Protein AF-A0A0S8FY32-F1 (afdb_monomer_lite)

Sequence (166 aa):
MPDFRISARKGTPEGQPGPLSLVETLIHRADDIANRYKLVASNIPYRNLRERPLDEDVSSLSAHLAAATWKRIGDEVPSYAFAENVGRRYRDAGKPVGSLLLHWHVFRRAIHLVLADESIRTGVGDEDKLRQATLMNYTLDWATEASLVSYVIANPTDGQSPGSND

Foldseek 3Di:
DDDDDDDDDPDDDDDDDPQDALLRCLQVCQVQLVVQLVVLQVPDPDPDPLLAADDDSSSVVSNLLSVCLVCVVVVHHHDLVVLLVSLQVCLVVVRDLNSLVVSLVSSLVSSVVSVVVSCVVPVDDDVSSVVSNVSSVVSSVVSSVSSNCSNPPDDPPPPDDPDDDD

Radius of gyration: 18.95 Å; chains: 1; bounding box: 70×26×52 Å

Structure (mmCIF, N/CA/C/O backbone):
data_AF-A0A0S8FY32-F1
#
_entry.id   AF-A0A0S8FY32-F1
#
loop_
_atom_site.group_PDB
_atom_site.id
_atom_site.type_symbol
_atom_site.label_atom_id
_atom_site.label_alt_id
_atom_site.label_comp_id
_atom_site.label_asym_id
_atom_site.label_entity_id
_atom_site.label_seq_id
_atom_site.pdbx_PDB_ins_code
_atom_site.Cartn_x
_atom_site.Cartn_y
_atom_site.Cartn_z
_atom_site.occupancy
_atom_site.B_iso_or_equiv
_atom_site.auth_seq_id
_atom_site.auth_comp_id
_atom_site.auth_asym_id
_atom_site.auth_atom_id
_atom_site.pdbx_PDB_model_num
ATOM 1 N N . MET A 1 1 ? 8.629 -15.391 11.032 1.00 33.75 1 MET A N 1
ATOM 2 C CA . MET A 1 1 ? 7.403 -14.576 11.159 1.00 33.75 1 MET A CA 1
ATOM 3 C C . MET A 1 1 ? 7.552 -13.693 12.387 1.00 33.75 1 MET A C 1
ATOM 5 O O . MET A 1 1 ? 7.953 -14.238 13.409 1.00 33.75 1 MET A O 1
ATOM 9 N N . PRO A 1 2 ? 7.341 -12.370 12.302 1.00 32.91 2 PRO A N 1
ATOM 10 C CA . PRO A 1 2 ? 7.328 -11.512 13.485 1.00 32.91 2 PRO A CA 1
ATOM 11 C C . PRO A 1 2 ? 6.049 -11.747 14.304 1.00 32.91 2 PRO A C 1
ATOM 13 O O . PRO A 1 2 ? 4.962 -11.850 13.742 1.00 32.91 2 PRO A O 1
ATOM 16 N N . ASP A 1 3 ? 6.210 -11.859 15.621 1.00 31.45 3 ASP A N 1
ATOM 17 C CA . ASP A 1 3 ? 5.163 -12.199 16.588 1.00 31.45 3 ASP A CA 1
ATOM 18 C C . ASP A 1 3 ? 4.705 -10.908 17.292 1.00 31.45 3 ASP A C 1
ATOM 20 O O . ASP A 1 3 ? 5.424 -10.348 18.124 1.00 31.45 3 ASP A O 1
ATOM 24 N N . PHE A 1 4 ? 3.553 -10.362 16.894 1.00 40.91 4 PHE A N 1
ATOM 25 C CA . PHE A 1 4 ? 3.026 -9.105 17.433 1.00 40.91 4 PHE A CA 1
ATOM 26 C C . PHE A 1 4 ? 1.933 -9.395 18.466 1.00 40.91 4 PHE A C 1
ATOM 28 O O . PHE A 1 4 ? 0.792 -9.692 18.121 1.00 40.91 4 PHE A O 1
ATOM 35 N N . ARG A 1 5 ? 2.270 -9.280 19.756 1.00 35.19 5 ARG A N 1
ATOM 36 C CA . ARG A 1 5 ? 1.287 -9.310 20.848 1.00 35.19 5 ARG A CA 1
ATOM 37 C C . ARG A 1 5 ? 0.710 -7.911 21.056 1.00 35.19 5 ARG A C 1
ATOM 39 O O . ARG A 1 5 ? 1.344 -7.067 21.682 1.00 35.19 5 ARG A O 1
ATOM 46 N N . ILE A 1 6 ? -0.488 -7.673 20.528 1.00 41.00 6 ILE A N 1
ATOM 47 C CA . ILE A 1 6 ? -1.284 -6.480 20.840 1.00 41.00 6 ILE A CA 1
ATOM 48 C C . ILE A 1 6 ? -1.945 -6.710 22.203 1.00 41.00 6 ILE A C 1
ATOM 50 O O . ILE A 1 6 ? -2.721 -7.647 22.385 1.00 41.00 6 ILE A O 1
ATOM 54 N N . SER A 1 7 ? -1.603 -5.876 23.183 1.00 40.19 7 SER A N 1
ATOM 55 C CA . SER A 1 7 ? -2.203 -5.894 24.518 1.00 40.19 7 SER A CA 1
ATOM 56 C C . SER A 1 7 ? -3.679 -5.503 24.426 1.00 40.19 7 SER A C 1
ATOM 58 O O . SER A 1 7 ? -4.000 -4.356 24.118 1.00 40.19 7 SER A O 1
ATOM 60 N N . ALA A 1 8 ? -4.573 -6.456 24.696 1.00 39.91 8 ALA A N 1
ATOM 61 C CA . ALA A 1 8 ? -6.016 -6.250 24.689 1.00 39.91 8 ALA A CA 1
ATOM 62 C C . ALA A 1 8 ? -6.427 -5.090 25.615 1.00 39.91 8 ALA A C 1
ATOM 64 O O . ALA A 1 8 ? -6.069 -5.043 26.796 1.00 39.91 8 ALA A O 1
ATOM 65 N N . ARG A 1 9 ? -7.193 -4.146 25.060 1.00 40.12 9 ARG A N 1
ATOM 66 C CA . ARG A 1 9 ? -7.790 -3.020 25.782 1.00 40.12 9 ARG A CA 1
ATOM 67 C C . ARG A 1 9 ? -8.717 -3.540 26.887 1.00 40.12 9 ARG A C 1
ATOM 69 O O . ARG A 1 9 ? -9.524 -4.442 26.681 1.00 40.12 9 ARG A O 1
ATOM 76 N N . LYS A 1 10 ? -8.608 -2.933 28.068 1.00 41.59 10 LYS A N 1
ATOM 77 C CA . LYS A 1 10 ? -9.445 -3.193 29.243 1.00 41.59 10 LYS A CA 1
ATOM 78 C C . LYS A 1 10 ? -10.899 -2.780 28.950 1.00 41.59 10 LYS A C 1
ATOM 80 O O . LYS A 1 10 ? -11.157 -1.597 28.763 1.00 41.59 10 LYS A O 1
ATOM 85 N N . GLY A 1 11 ? -11.815 -3.752 28.968 1.00 42.72 11 GLY A N 1
ATOM 86 C CA . GLY A 1 11 ? -13.255 -3.577 29.197 1.00 42.72 11 GLY A CA 1
ATOM 87 C C . GLY A 1 11 ? -14.097 -3.074 28.020 1.00 42.72 11 GLY A C 1
ATOM 88 O O . GLY A 1 11 ? -14.323 -1.878 27.881 1.00 42.72 11 GLY A O 1
ATOM 89 N N . THR A 1 12 ? -14.672 -4.000 27.253 1.00 37.44 12 THR A N 1
ATOM 90 C CA . THR A 1 12 ? -15.946 -3.792 26.537 1.00 37.44 12 THR A CA 1
ATOM 91 C C . THR A 1 12 ? -16.939 -4.870 26.993 1.00 37.44 12 THR A C 1
ATOM 93 O O . THR A 1 12 ? -16.497 -5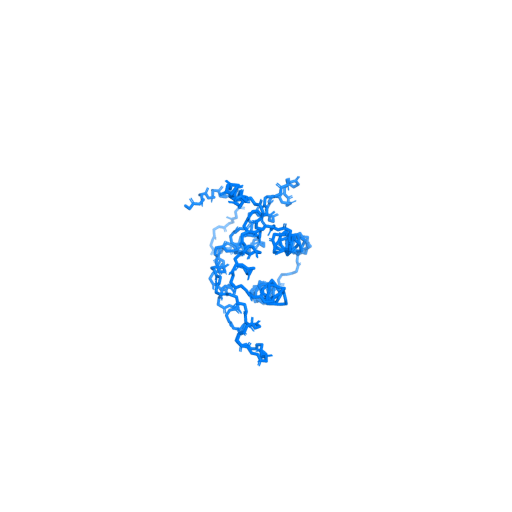.978 27.305 1.00 37.44 12 THR A O 1
ATOM 96 N N . PRO A 1 13 ? -18.247 -4.563 27.116 1.00 41.94 13 PRO A N 1
ATOM 97 C CA . PRO A 1 13 ? -19.242 -5.526 27.577 1.00 41.94 13 PRO A CA 1
ATOM 98 C C . PRO A 1 13 ? -19.379 -6.672 26.568 1.00 41.94 13 PRO A C 1
ATOM 100 O O . PRO A 1 13 ? -19.300 -6.458 25.359 1.00 41.94 13 PRO A O 1
ATOM 103 N N . GLU A 1 14 ? -19.560 -7.884 27.084 1.00 45.56 14 GLU A N 1
ATOM 104 C CA . GLU A 1 14 ? -19.616 -9.134 26.327 1.00 45.56 14 GLU A CA 1
ATOM 105 C C . GLU A 1 14 ? -20.641 -9.101 25.178 1.00 45.56 14 GLU A C 1
ATOM 107 O O . GLU A 1 14 ? -21.807 -8.765 25.376 1.00 45.56 14 GLU A O 1
ATOM 112 N N . GLY A 1 15 ? -20.212 -9.530 23.983 1.00 42.38 15 GLY A N 1
ATOM 113 C CA . GLY A 1 15 ? -21.116 -10.087 22.968 1.00 42.38 15 GLY A CA 1
ATOM 114 C C . GLY A 1 15 ? -21.058 -9.496 21.558 1.00 42.38 15 GLY A C 1
ATOM 115 O O . GLY A 1 15 ? -21.567 -10.130 20.637 1.00 42.38 15 GLY A O 1
ATOM 116 N N . GLN A 1 16 ? -20.418 -8.347 21.336 1.00 39.03 16 GLN A N 1
ATOM 117 C CA . GLN A 1 16 ? -20.156 -7.841 19.983 1.00 39.03 16 GLN A CA 1
ATOM 118 C C . GLN A 1 16 ? -18.682 -7.455 19.855 1.00 39.03 16 GLN A C 1
ATOM 120 O O . GLN A 1 16 ? -18.197 -6.703 20.704 1.00 39.03 16 GLN A O 1
ATOM 125 N N . PRO A 1 17 ? -17.944 -7.951 18.839 1.00 41.41 17 PRO A N 1
ATOM 126 C CA . PRO A 1 17 ? -16.617 -7.424 18.565 1.00 41.41 17 PRO A CA 1
ATOM 127 C C . PRO A 1 17 ? -16.776 -5.927 18.307 1.00 41.41 17 PRO A C 1
ATOM 129 O O . PRO A 1 17 ? -17.501 -5.520 17.397 1.00 41.41 17 PRO A O 1
ATOM 132 N N . GLY A 1 18 ? -16.164 -5.114 19.170 1.00 48.44 18 GLY A N 1
ATOM 133 C CA . GLY A 1 18 ? -16.161 -3.668 19.007 1.00 48.44 18 GLY A CA 1
ATOM 134 C C . GLY A 1 18 ? -15.593 -3.281 17.636 1.00 48.44 18 GLY A C 1
ATOM 135 O O . GLY A 1 18 ? -14.887 -4.080 17.013 1.00 48.44 18 GLY A O 1
ATOM 136 N N . PRO A 1 19 ? -15.899 -2.073 17.137 1.00 56.88 19 PRO A N 1
ATOM 137 C CA . PRO A 1 19 ? -15.330 -1.601 15.882 1.00 56.88 19 PRO A CA 1
ATOM 138 C C . PRO A 1 19 ? -13.799 -1.665 15.957 1.00 56.88 19 PRO A C 1
ATOM 140 O O . PRO A 1 19 ? -13.204 -1.136 16.897 1.00 56.88 19 PRO A O 1
ATOM 143 N N . LEU A 1 20 ? -13.182 -2.327 14.976 1.00 61.09 20 LEU A N 1
ATOM 144 C CA . LEU A 1 20 ? -11.729 -2.410 14.875 1.00 61.09 20 LEU A CA 1
ATOM 145 C C . LEU A 1 20 ? -11.164 -1.007 14.612 1.00 61.09 20 LEU A C 1
ATOM 147 O O . LEU A 1 20 ? -11.715 -0.223 13.833 1.00 61.09 20 LEU A O 1
ATOM 151 N N . SER A 1 21 ? -10.058 -0.674 15.269 1.00 78.38 21 SER A N 1
ATOM 152 C CA . SER A 1 21 ? -9.226 0.463 14.875 1.00 78.38 21 SER A CA 1
ATOM 153 C C . SER A 1 21 ? -8.662 0.238 13.471 1.00 78.38 21 SER A C 1
ATOM 155 O O . SER A 1 21 ? -8.586 -0.888 12.982 1.00 78.38 21 SER A O 1
ATOM 157 N N . LEU A 1 22 ? -8.204 1.299 12.807 1.00 82.31 22 LEU A N 1
ATOM 158 C CA . LEU A 1 22 ? -7.673 1.179 11.450 1.00 82.31 22 LEU A CA 1
ATOM 159 C C . LEU A 1 22 ? -6.468 0.225 11.388 1.00 82.31 22 LEU A C 1
ATOM 161 O O . LEU A 1 22 ? -6.335 -0.543 10.437 1.00 82.31 22 LEU A O 1
ATOM 165 N N . VAL A 1 23 ? -5.610 0.246 12.412 1.00 86.12 23 VAL A N 1
ATOM 166 C CA . VAL A 1 23 ? -4.461 -0.667 12.535 1.00 86.12 23 VAL A CA 1
ATOM 167 C C . VAL A 1 23 ? -4.930 -2.117 12.670 1.00 86.12 23 VAL A C 1
ATOM 169 O O . VAL A 1 23 ? -4.405 -2.997 11.993 1.00 86.12 23 VAL A O 1
ATOM 172 N N . GLU A 1 24 ? -5.946 -2.366 13.495 1.00 85.19 24 GLU A N 1
ATOM 173 C CA . GLU A 1 24 ? -6.541 -3.695 13.650 1.00 85.19 24 GLU A CA 1
ATOM 174 C C . GLU A 1 24 ? -7.214 -4.165 12.355 1.00 85.19 24 GLU A C 1
ATOM 176 O O . GLU A 1 24 ? -7.062 -5.326 11.983 1.00 85.19 24 GLU A O 1
ATOM 181 N N . THR A 1 25 ? -7.881 -3.278 11.610 1.00 85.94 25 THR A N 1
ATOM 182 C CA . THR A 1 25 ? -8.460 -3.610 10.301 1.00 85.94 25 THR A CA 1
ATOM 183 C C . THR A 1 25 ? -7.383 -4.006 9.291 1.00 85.94 25 THR A C 1
ATOM 185 O O . THR A 1 25 ? -7.565 -4.988 8.571 1.00 85.94 25 THR A O 1
ATOM 188 N N . LEU A 1 26 ? -6.234 -3.319 9.257 1.00 87.88 26 LEU A N 1
ATOM 189 C CA . LEU A 1 26 ? -5.115 -3.696 8.382 1.00 87.88 26 LEU A CA 1
ATOM 190 C C . LEU A 1 26 ? -4.572 -5.105 8.683 1.00 87.88 26 LEU A C 1
ATOM 192 O O . LEU A 1 26 ? -4.101 -5.775 7.768 1.00 87.88 26 LEU A O 1
ATOM 196 N N . ILE A 1 27 ? -4.656 -5.562 9.935 1.00 90.12 27 ILE A N 1
ATOM 197 C CA . ILE A 1 27 ? -4.179 -6.887 10.357 1.00 90.12 27 ILE A CA 1
ATOM 198 C C . ILE A 1 27 ? -5.264 -7.947 10.141 1.00 90.12 27 ILE A C 1
ATOM 200 O O . ILE A 1 27 ? -5.044 -8.938 9.451 1.00 90.12 27 ILE A O 1
ATOM 204 N N . HIS A 1 28 ? -6.453 -7.745 10.709 1.00 89.31 28 HIS A N 1
ATOM 205 C CA . HIS A 1 28 ? -7.516 -8.752 10.727 1.00 89.31 28 HIS A CA 1
ATOM 206 C C . HIS A 1 28 ? -8.249 -8.895 9.395 1.00 89.31 28 HIS A C 1
ATOM 208 O O . HIS A 1 28 ? -8.847 -9.937 9.142 1.00 89.31 28 HIS A O 1
ATOM 214 N N . ARG A 1 29 ? -8.204 -7.872 8.534 1.00 90.44 29 ARG A N 1
ATOM 215 C CA . ARG A 1 29 ? -8.795 -7.906 7.188 1.00 90.44 29 ARG A CA 1
ATOM 216 C C . ARG A 1 29 ? -7.738 -7.894 6.084 1.00 90.44 29 ARG A C 1
ATOM 218 O O . ARG A 1 29 ? -8.041 -7.515 4.955 1.00 90.44 29 ARG A O 1
ATOM 225 N N . ALA A 1 30 ? -6.514 -8.327 6.385 1.00 92.44 30 ALA A N 1
ATOM 226 C CA . ALA A 1 30 ? -5.418 -8.398 5.420 1.00 92.44 30 ALA A CA 1
ATOM 227 C C . ALA A 1 30 ? -5.798 -9.196 4.154 1.00 92.44 30 ALA A C 1
ATOM 229 O O . ALA A 1 30 ? -5.560 -8.731 3.040 1.00 92.44 30 ALA A O 1
ATOM 230 N N . ASP A 1 31 ? -6.496 -10.324 4.309 1.00 93.69 31 ASP A N 1
ATOM 231 C CA . ASP A 1 31 ? -6.939 -11.144 3.174 1.00 93.69 31 ASP A CA 1
ATOM 232 C C . ASP A 1 31 ? -8.034 -10.468 2.341 1.00 93.69 31 ASP A C 1
ATOM 234 O O . ASP A 1 31 ? -8.026 -10.543 1.109 1.00 93.69 31 ASP A O 1
ATOM 238 N N . ASP A 1 32 ? -8.946 -9.734 2.982 1.00 93.69 32 ASP A N 1
ATOM 239 C CA . ASP A 1 32 ? -9.930 -8.922 2.265 1.00 93.69 32 ASP A CA 1
ATOM 240 C C . ASP A 1 32 ? -9.236 -7.814 1.468 1.00 93.69 32 ASP A C 1
ATOM 242 O O . ASP A 1 32 ? -9.595 -7.568 0.315 1.00 93.69 32 ASP A O 1
ATOM 246 N N . ILE A 1 33 ? -8.212 -7.174 2.043 1.00 95.00 33 ILE A N 1
ATOM 247 C CA . ILE A 1 33 ? -7.396 -6.168 1.353 1.00 95.00 33 ILE A CA 1
ATOM 248 C C . ILE A 1 33 ? -6.674 -6.806 0.162 1.00 95.00 33 ILE A C 1
ATOM 250 O O . ILE A 1 33 ? -6.714 -6.247 -0.934 1.00 95.00 33 ILE A O 1
ATOM 254 N N . ALA A 1 34 ? -6.082 -7.991 0.322 1.00 94.81 34 ALA A N 1
ATOM 255 C CA . ALA A 1 34 ? -5.435 -8.717 -0.768 1.00 94.81 34 ALA A CA 1
ATOM 256 C C . ALA A 1 34 ? -6.419 -9.071 -1.898 1.00 94.81 34 ALA A C 1
ATOM 258 O O . ALA A 1 34 ? -6.111 -8.905 -3.082 1.00 94.81 34 ALA A O 1
ATOM 259 N N . ASN A 1 35 ? -7.638 -9.486 -1.554 1.00 94.75 35 ASN A N 1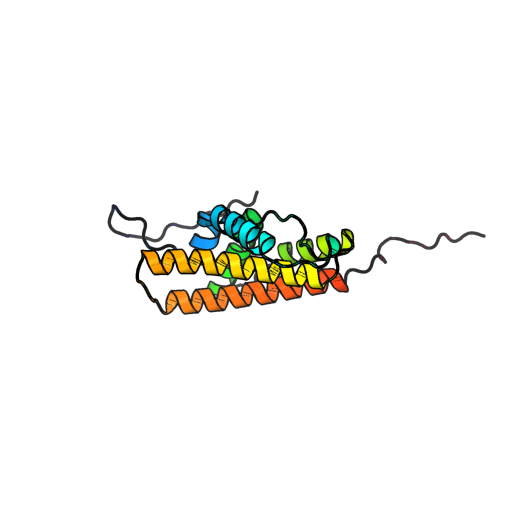
ATOM 260 C CA . ASN A 1 35 ? -8.693 -9.758 -2.528 1.00 94.75 35 ASN A CA 1
ATOM 261 C C . ASN A 1 35 ? -9.151 -8.482 -3.250 1.00 94.75 35 ASN A C 1
ATOM 263 O O . ASN A 1 35 ? -9.288 -8.475 -4.478 1.00 94.75 35 ASN A O 1
ATOM 267 N N . ARG A 1 36 ? -9.327 -7.369 -2.523 1.00 94.81 36 ARG A N 1
ATOM 268 C CA . ARG A 1 36 ? -9.641 -6.062 -3.124 1.00 94.81 36 ARG A CA 1
ATOM 269 C C . ARG A 1 36 ? -8.504 -5.553 -4.002 1.00 94.81 36 ARG A C 1
ATOM 271 O O . ARG A 1 36 ? -8.785 -5.004 -5.062 1.00 94.81 36 ARG A O 1
ATOM 278 N N . TYR A 1 37 ? -7.249 -5.776 -3.623 1.00 95.69 37 TYR A N 1
ATOM 279 C CA . TYR A 1 37 ? -6.087 -5.435 -4.440 1.00 95.69 37 TYR A CA 1
ATOM 280 C C . TYR A 1 37 ? -6.139 -6.156 -5.785 1.00 95.69 37 TYR A C 1
ATOM 282 O O . TYR A 1 37 ? -6.054 -5.502 -6.821 1.00 95.69 37 TYR A O 1
ATOM 290 N N . LYS A 1 38 ? -6.362 -7.478 -5.785 1.00 93.44 38 LYS A N 1
ATOM 291 C CA . LYS A 1 38 ? -6.484 -8.274 -7.019 1.00 93.44 38 LYS A CA 1
ATOM 292 C C . LYS A 1 38 ? -7.611 -7.760 -7.915 1.00 93.44 38 LYS A C 1
ATOM 294 O O . LYS A 1 38 ? -7.400 -7.591 -9.112 1.00 93.44 38 LYS A O 1
ATOM 299 N N . LEU A 1 39 ? -8.770 -7.450 -7.330 1.00 92.25 39 LEU A N 1
ATOM 300 C CA . LEU A 1 39 ? -9.917 -6.898 -8.055 1.00 92.25 39 LEU A CA 1
ATOM 301 C C . LEU A 1 39 ? -9.626 -5.513 -8.655 1.00 92.25 39 LEU A C 1
ATOM 303 O O . LEU A 1 39 ? -10.013 -5.223 -9.784 1.00 92.25 39 LEU A O 1
ATOM 307 N N . VAL A 1 40 ? -8.970 -4.625 -7.906 1.00 91.56 40 VAL A N 1
ATOM 308 C CA . VAL A 1 40 ? -8.608 -3.295 -8.415 1.00 91.56 40 VAL A CA 1
ATOM 309 C C . VAL A 1 40 ? -7.560 -3.427 -9.519 1.00 91.56 40 VAL A C 1
ATOM 311 O O . VAL A 1 40 ? -7.714 -2.802 -10.565 1.00 91.56 40 VAL A O 1
ATOM 314 N N . ALA A 1 41 ? -6.540 -4.265 -9.318 1.00 90.56 41 ALA A N 1
ATOM 315 C CA . ALA A 1 41 ? -5.502 -4.531 -10.307 1.00 90.56 41 ALA A CA 1
ATOM 316 C C . ALA A 1 41 ? -6.084 -5.092 -11.613 1.00 90.56 41 ALA A C 1
ATOM 318 O O . ALA A 1 41 ? -5.734 -4.619 -12.690 1.00 90.56 41 ALA A O 1
ATOM 319 N N . SER A 1 42 ? -7.027 -6.040 -11.544 1.00 88.44 42 SER A N 1
ATOM 320 C CA . SER A 1 42 ? -7.632 -6.645 -12.740 1.00 88.44 42 SER A CA 1
ATOM 321 C C . SER A 1 42 ? -8.465 -5.671 -13.576 1.00 88.44 42 SER A C 1
ATOM 323 O O . SER A 1 42 ? -8.680 -5.921 -14.758 1.00 88.44 42 SER A O 1
ATOM 325 N N . ASN A 1 43 ? -8.925 -4.569 -12.980 1.00 85.88 43 ASN A N 1
ATOM 326 C CA . ASN A 1 43 ? -9.752 -3.562 -13.645 1.00 85.88 43 ASN A CA 1
ATOM 327 C C . ASN A 1 43 ? -8.943 -2.411 -14.263 1.00 85.88 43 ASN A C 1
ATOM 329 O O . ASN A 1 43 ? -9.529 -1.497 -14.844 1.00 85.88 43 ASN A O 1
ATOM 333 N N . ILE A 1 44 ? -7.612 -2.417 -14.140 1.00 85.81 44 ILE A N 1
ATOM 334 C CA . ILE A 1 44 ? -6.774 -1.379 -14.742 1.00 85.81 44 ILE A CA 1
ATOM 335 C C . ILE A 1 44 ? -6.529 -1.704 -16.223 1.00 85.81 44 ILE A C 1
ATOM 337 O O . ILE A 1 44 ? -6.062 -2.801 -16.543 1.00 85.81 44 ILE A O 1
ATOM 341 N N . PRO A 1 45 ? -6.782 -0.755 -17.145 1.00 82.50 45 PRO A N 1
ATOM 342 C CA . PRO A 1 45 ? -6.473 -0.937 -18.555 1.00 82.50 45 PRO A CA 1
ATOM 343 C C . PRO A 1 45 ? -4.962 -0.798 -18.787 1.00 82.50 45 PRO A C 1
ATOM 345 O O . PRO A 1 45 ? -4.450 0.287 -19.061 1.00 82.50 45 PRO A O 1
ATOM 348 N N . TYR A 1 46 ? -4.234 -1.906 -18.663 1.00 77.12 46 TYR A N 1
ATOM 349 C CA . TYR A 1 46 ? -2.811 -1.968 -19.000 1.00 77.12 46 TYR A CA 1
ATOM 350 C C . TYR A 1 46 ? -2.612 -1.928 -20.517 1.00 77.12 46 TYR A C 1
ATOM 352 O O . TYR A 1 46 ? -3.274 -2.667 -21.246 1.00 77.12 46 TYR A O 1
ATOM 360 N N . ARG A 1 47 ? -1.650 -1.138 -21.001 1.00 72.38 47 ARG A N 1
ATOM 361 C CA . ARG A 1 47 ? -1.253 -1.154 -22.416 1.00 72.38 47 ARG A CA 1
ATOM 362 C C . ARG A 1 47 ? -0.362 -2.358 -22.730 1.00 72.38 47 ARG A C 1
ATOM 364 O O . ARG A 1 47 ? -0.379 -2.839 -23.858 1.00 72.38 47 ARG A O 1
ATOM 371 N N . ASN A 1 48 ? 0.405 -2.866 -21.756 1.00 79.94 48 ASN A N 1
ATOM 372 C CA . ASN A 1 48 ? 1.215 -4.090 -21.883 1.00 79.94 48 ASN A CA 1
ATOM 373 C C . ASN A 1 48 ? 1.500 -4.784 -20.526 1.00 79.94 48 ASN A C 1
ATOM 375 O O . ASN A 1 48 ? 1.249 -4.236 -19.456 1.00 79.94 48 ASN A O 1
ATOM 379 N N . LEU A 1 49 ? 2.062 -6.003 -20.558 1.00 74.88 49 LEU A N 1
ATOM 380 C CA . LEU A 1 49 ? 2.359 -6.807 -19.354 1.00 74.88 49 LEU A CA 1
ATOM 381 C C . LEU A 1 49 ? 3.451 -6.216 -18.445 1.00 74.88 49 LEU A C 1
ATOM 383 O O . LEU A 1 49 ? 3.495 -6.531 -17.253 1.00 74.88 49 LEU A O 1
ATOM 387 N N . ARG A 1 50 ? 4.348 -5.374 -18.973 1.00 78.44 50 ARG A N 1
ATOM 388 C CA . ARG A 1 50 ? 5.405 -4.745 -18.163 1.00 78.44 50 ARG A CA 1
ATOM 389 C C . ARG A 1 50 ? 4.833 -3.681 -17.229 1.00 78.44 50 ARG A C 1
ATOM 391 O O . ARG A 1 50 ? 5.366 -3.495 -16.144 1.00 78.44 50 ARG A O 1
ATOM 398 N N . GLU A 1 51 ? 3.720 -3.059 -17.605 1.00 79.06 51 GLU A N 1
ATOM 399 C CA . GLU A 1 51 ? 3.004 -2.071 -16.788 1.00 79.06 51 GLU A CA 1
ATOM 400 C C . GLU A 1 51 ? 2.235 -2.692 -15.616 1.00 79.06 51 GLU A C 1
ATOM 402 O O . GLU A 1 51 ? 1.869 -1.982 -14.681 1.00 79.06 51 GLU A O 1
ATOM 407 N N . ARG A 1 52 ? 2.009 -4.013 -15.632 1.00 84.00 52 ARG A N 1
ATOM 408 C CA . ARG A 1 52 ? 1.391 -4.704 -14.499 1.00 84.00 52 ARG A CA 1
ATOM 409 C C . ARG A 1 52 ? 2.329 -4.690 -13.288 1.00 84.00 52 ARG A C 1
ATOM 411 O O . ARG A 1 52 ? 3.521 -4.990 -13.478 1.00 84.00 52 ARG A O 1
ATOM 418 N N . PRO A 1 53 ? 1.806 -4.404 -12.079 1.00 85.81 53 PRO A N 1
ATOM 419 C CA . PRO A 1 53 ? 2.506 -4.644 -10.822 1.00 85.81 53 PRO A CA 1
ATOM 420 C C . PRO A 1 53 ? 3.084 -6.061 -10.747 1.00 85.81 53 PRO A C 1
ATOM 422 O O . PRO A 1 53 ? 2.592 -6.975 -11.414 1.00 85.81 53 PRO A O 1
ATOM 425 N N . LEU A 1 54 ? 4.136 -6.242 -9.952 1.00 89.12 54 LEU A N 1
ATOM 426 C CA . LEU A 1 54 ? 4.574 -7.574 -9.543 1.00 89.12 54 LEU A CA 1
ATOM 427 C C . LEU A 1 54 ? 3.535 -8.217 -8.625 1.00 89.12 54 LEU A C 1
ATOM 429 O O . LEU A 1 54 ? 2.773 -7.525 -7.943 1.00 89.12 54 LEU A O 1
ATOM 433 N N . ASP A 1 55 ? 3.551 -9.547 -8.597 1.00 86.88 55 ASP A N 1
ATOM 434 C CA . ASP A 1 55 ? 2.838 -10.292 -7.572 1.00 86.88 55 ASP A CA 1
ATOM 435 C C . ASP A 1 55 ? 3.492 -10.011 -6.216 1.00 86.88 55 ASP A C 1
ATOM 437 O O . ASP A 1 55 ? 4.696 -10.202 -6.008 1.00 86.88 55 ASP A O 1
ATOM 441 N N . GLU A 1 56 ? 2.677 -9.511 -5.297 1.00 88.88 56 GLU A N 1
ATOM 442 C CA . GLU A 1 56 ? 3.071 -9.141 -3.946 1.00 88.88 56 GLU A CA 1
ATOM 443 C C . GLU A 1 56 ? 2.196 -9.888 -2.945 1.00 88.88 56 GLU A C 1
ATOM 445 O O . GLU A 1 56 ? 0.998 -10.088 -3.172 1.00 88.88 56 GLU A O 1
ATOM 450 N N . ASP A 1 57 ? 2.791 -10.282 -1.821 1.00 92.44 57 ASP A N 1
ATOM 451 C CA . ASP A 1 57 ? 2.032 -10.770 -0.673 1.00 92.44 57 ASP A CA 1
ATOM 452 C C . ASP A 1 57 ? 1.394 -9.568 0.029 1.00 92.44 57 ASP A C 1
ATOM 454 O O . ASP A 1 57 ? 1.945 -8.974 0.958 1.00 92.44 57 ASP A O 1
ATOM 458 N N . VAL A 1 58 ? 0.235 -9.166 -0.492 1.00 94.38 58 VAL A N 1
ATOM 459 C CA . VAL A 1 58 ? -0.503 -7.993 -0.017 1.00 94.38 58 VAL A CA 1
ATOM 460 C C . VAL A 1 58 ? -0.957 -8.170 1.432 1.00 94.38 58 VAL A C 1
ATOM 462 O O . VAL A 1 58 ? -0.965 -7.188 2.169 1.00 94.38 58 VAL A O 1
ATOM 465 N N . SER A 1 59 ? -1.274 -9.393 1.869 1.00 92.81 59 SER A N 1
ATOM 466 C CA . SER A 1 59 ? -1.658 -9.648 3.261 1.00 92.81 59 SER A CA 1
ATOM 467 C C . SER A 1 59 ? -0.486 -9.357 4.207 1.00 92.81 59 SER A C 1
ATOM 469 O O . SER A 1 59 ? -0.638 -8.635 5.195 1.00 92.81 59 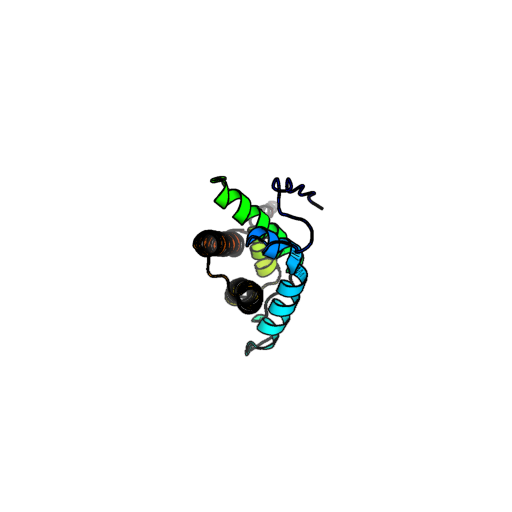SER A O 1
ATOM 471 N N . SER A 1 60 ? 0.716 -9.835 3.866 1.00 93.81 60 SER A N 1
ATOM 472 C CA . SER A 1 60 ? 1.944 -9.513 4.606 1.00 93.81 60 SER A CA 1
ATOM 473 C C . SER A 1 60 ? 2.281 -8.016 4.552 1.00 93.81 60 SER A C 1
ATOM 475 O O . SER A 1 60 ? 2.618 -7.403 5.571 1.00 93.81 60 SER A O 1
ATOM 477 N N . LEU A 1 61 ? 2.120 -7.384 3.385 1.00 95.06 61 LEU A N 1
ATOM 478 C CA . LEU A 1 61 ? 2.338 -5.947 3.211 1.00 95.06 61 LEU A CA 1
ATOM 479 C C . LEU A 1 61 ? 1.401 -5.108 4.095 1.00 95.06 61 LEU A C 1
ATOM 481 O O . LEU A 1 61 ? 1.842 -4.129 4.699 1.00 95.06 61 LEU A O 1
ATOM 485 N N . SER A 1 62 ? 0.136 -5.512 4.226 1.00 94.69 62 SER A N 1
ATOM 486 C CA . SER A 1 62 ? -0.831 -4.891 5.136 1.00 94.69 62 SER A CA 1
ATOM 487 C C . SER A 1 62 ? -0.395 -4.966 6.595 1.00 94.69 62 SER A C 1
ATOM 489 O O . SER A 1 62 ? -0.493 -3.962 7.299 1.00 94.69 62 SER A O 1
ATOM 491 N N . ALA A 1 63 ? 0.157 -6.096 7.043 1.00 92.94 63 ALA A N 1
ATOM 492 C CA . ALA A 1 63 ? 0.675 -6.227 8.405 1.00 92.94 63 ALA A CA 1
ATOM 493 C C . ALA A 1 63 ? 1.889 -5.313 8.659 1.00 92.94 63 ALA A C 1
ATOM 495 O O . ALA A 1 63 ? 1.972 -4.655 9.699 1.00 92.94 63 ALA A O 1
ATOM 496 N N . HIS A 1 64 ? 2.812 -5.212 7.696 1.00 95.12 64 HIS A N 1
ATOM 497 C CA . HIS A 1 64 ? 3.941 -4.283 7.787 1.00 95.12 64 HIS A CA 1
ATOM 498 C C . HIS A 1 64 ? 3.491 -2.820 7.835 1.00 95.12 64 HIS A C 1
ATOM 500 O O . HIS A 1 64 ? 4.001 -2.044 8.649 1.00 95.12 64 HIS A O 1
ATOM 506 N N . LEU A 1 65 ? 2.505 -2.456 7.010 1.00 94.81 65 LEU A N 1
ATOM 507 C CA . LEU A 1 65 ? 1.917 -1.123 7.026 1.00 94.81 65 LEU A CA 1
ATOM 508 C C . LEU A 1 65 ? 1.249 -0.831 8.375 1.00 94.81 65 LEU A C 1
ATOM 510 O O . LEU A 1 65 ? 1.491 0.226 8.949 1.00 94.81 65 LEU A O 1
ATOM 514 N N . ALA A 1 66 ? 0.483 -1.784 8.915 1.00 92.62 66 ALA A N 1
ATOM 515 C CA . ALA A 1 66 ? -0.167 -1.659 10.217 1.00 92.62 66 ALA A CA 1
ATOM 516 C C . ALA A 1 66 ? 0.845 -1.378 11.333 1.00 92.62 66 ALA A C 1
ATOM 518 O O . ALA A 1 66 ? 0.659 -0.446 12.113 1.00 92.62 66 ALA A O 1
ATOM 519 N N . ALA A 1 67 ? 1.951 -2.126 11.370 1.00 91.25 67 ALA A N 1
ATOM 520 C CA . ALA A 1 67 ? 3.013 -1.924 12.352 1.00 91.25 67 ALA A CA 1
ATOM 521 C C . ALA A 1 67 ? 3.672 -0.539 12.222 1.00 91.25 67 ALA A C 1
ATOM 523 O O . ALA A 1 67 ? 3.943 0.123 13.226 1.00 91.25 67 ALA A O 1
ATOM 524 N N . ALA A 1 68 ? 3.908 -0.071 10.993 1.00 93.06 68 ALA A N 1
ATOM 525 C CA . ALA A 1 68 ? 4.480 1.250 10.750 1.00 93.06 68 ALA A CA 1
ATOM 526 C C . ALA A 1 68 ? 3.512 2.389 11.128 1.00 93.06 68 ALA A C 1
ATOM 528 O O . ALA A 1 68 ? 3.931 3.394 11.705 1.00 93.06 68 ALA A O 1
ATOM 529 N N . THR A 1 69 ? 2.218 2.230 10.844 1.00 91.00 69 THR A N 1
ATOM 530 C CA . THR A 1 69 ? 1.172 3.176 11.251 1.00 91.00 69 THR A CA 1
ATOM 531 C C . THR A 1 69 ? 0.995 3.197 12.766 1.00 91.00 69 THR A C 1
ATOM 533 O O . THR A 1 69 ? 0.924 4.278 13.343 1.00 91.00 69 THR A O 1
ATOM 536 N N . TRP A 1 70 ? 0.999 2.036 13.425 1.00 90.06 70 TRP A N 1
ATOM 537 C CA . TRP A 1 70 ? 0.934 1.935 14.885 1.00 90.06 70 TRP A CA 1
ATOM 538 C C . TRP A 1 70 ? 2.062 2.716 15.561 1.00 90.06 70 TRP A C 1
ATOM 540 O O . TRP A 1 70 ? 1.805 3.537 16.438 1.00 90.06 70 TRP A O 1
ATOM 550 N N . LYS A 1 71 ? 3.302 2.526 15.095 1.00 88.69 71 LYS A N 1
ATOM 551 C CA . LYS A 1 71 ? 4.458 3.282 15.589 1.00 88.69 71 LYS A CA 1
ATOM 552 C C . LYS A 1 71 ? 4.268 4.788 15.443 1.00 88.69 71 LYS A C 1
ATOM 554 O O . LYS A 1 71 ? 4.478 5.510 16.407 1.00 88.69 71 LYS A O 1
ATOM 559 N N . ARG A 1 72 ? 3.788 5.261 14.287 1.00 87.19 72 ARG A N 1
ATOM 560 C CA . ARG A 1 72 ? 3.488 6.690 14.090 1.00 87.19 72 ARG A CA 1
ATOM 561 C C . ARG A 1 72 ? 2.406 7.217 15.025 1.00 87.19 72 ARG A C 1
ATOM 563 O O . ARG A 1 72 ? 2.516 8.349 15.467 1.00 87.19 72 ARG A O 1
ATOM 570 N N . ILE A 1 73 ? 1.363 6.435 15.304 1.00 83.31 73 ILE A N 1
ATOM 571 C CA . ILE A 1 73 ? 0.321 6.828 16.266 1.00 83.31 73 ILE A CA 1
ATOM 572 C C . ILE A 1 73 ? 0.923 7.008 17.667 1.00 83.31 73 ILE A C 1
ATOM 574 O O . ILE A 1 73 ? 0.498 7.901 18.394 1.00 83.31 73 ILE A O 1
ATOM 578 N N . GLY A 1 74 ? 1.914 6.186 18.021 1.00 83.38 74 GLY A N 1
ATOM 579 C CA . GLY A 1 74 ? 2.696 6.302 19.253 1.00 83.38 74 GLY A CA 1
ATOM 580 C C . GLY A 1 74 ? 3.870 7.286 19.192 1.00 83.38 74 GLY A C 1
ATOM 581 O O . GLY A 1 74 ? 4.726 7.222 20.067 1.00 83.38 74 GLY A O 1
ATOM 582 N N . ASP A 1 75 ? 3.943 8.150 18.171 1.00 83.44 75 ASP A N 1
ATOM 583 C CA . ASP A 1 75 ? 5.035 9.111 17.944 1.00 83.44 75 ASP A CA 1
ATOM 584 C C . ASP A 1 75 ? 6.444 8.477 17.822 1.00 83.44 75 ASP A C 1
ATOM 586 O O . ASP A 1 75 ? 7.470 9.126 18.026 1.00 83.44 75 ASP A O 1
ATOM 590 N N . GLU A 1 76 ? 6.517 7.204 17.427 1.00 86.44 76 GLU A N 1
ATOM 591 C CA . GLU A 1 76 ? 7.761 6.496 17.122 1.00 86.44 76 GLU A CA 1
ATOM 592 C C . GLU A 1 76 ? 8.120 6.575 15.629 1.00 86.44 76 GLU A C 1
ATOM 594 O O . GLU A 1 76 ? 7.258 6.659 14.749 1.00 86.44 76 GLU A O 1
ATOM 599 N N . VAL A 1 77 ? 9.417 6.456 15.319 1.00 86.38 77 VAL A N 1
ATOM 600 C CA . VAL A 1 77 ? 9.912 6.373 13.936 1.00 86.38 77 VAL A CA 1
ATOM 601 C C . VAL A 1 77 ? 9.784 4.929 13.420 1.00 86.38 77 VAL A C 1
ATOM 603 O O . VAL A 1 77 ? 10.465 4.030 13.927 1.00 86.38 77 VAL A O 1
ATOM 606 N N . PRO A 1 78 ? 8.934 4.652 12.412 1.00 89.19 78 PRO A N 1
ATOM 607 C CA . PRO A 1 78 ? 8.818 3.317 11.836 1.00 89.19 78 PRO A CA 1
ATOM 608 C C . PRO A 1 78 ? 9.982 2.992 10.888 1.00 89.19 78 PRO A C 1
ATOM 610 O O . PRO A 1 78 ? 10.557 3.873 10.255 1.00 89.19 78 PRO A O 1
ATOM 613 N N . SER A 1 79 ? 10.287 1.701 10.742 1.00 90.44 79 SER A N 1
ATOM 614 C CA . SER A 1 79 ? 11.192 1.213 9.694 1.00 90.44 79 SER A CA 1
ATOM 615 C C . SER A 1 79 ? 10.412 0.954 8.404 1.00 90.44 79 SER A C 1
ATOM 617 O O . SER A 1 79 ? 9.368 0.299 8.439 1.00 90.44 79 SER A O 1
ATOM 619 N N . TYR A 1 80 ? 10.950 1.409 7.270 1.00 93.19 80 TYR A N 1
ATOM 620 C CA . TYR A 1 80 ? 10.389 1.180 5.933 1.00 93.19 80 TYR A CA 1
ATOM 621 C C . TYR A 1 80 ? 11.184 0.158 5.109 1.00 93.19 80 TYR A C 1
ATOM 623 O O . TY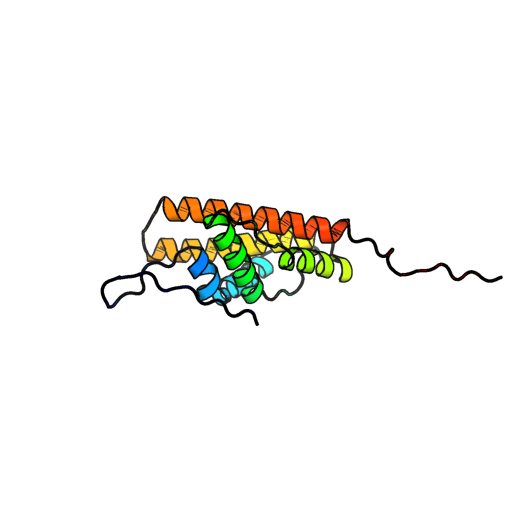R A 1 80 ? 10.999 0.069 3.897 1.00 93.19 80 TYR A O 1
ATOM 631 N N . ALA A 1 81 ? 12.003 -0.680 5.755 1.00 93.00 81 ALA A N 1
ATOM 632 C CA . ALA A 1 81 ? 12.794 -1.715 5.079 1.00 93.00 81 ALA A CA 1
ATOM 633 C C . ALA A 1 81 ? 11.937 -2.666 4.214 1.00 93.00 81 ALA A C 1
ATOM 635 O O . ALA A 1 81 ? 12.385 -3.161 3.179 1.00 93.00 81 ALA A O 1
ATOM 636 N N . PHE A 1 82 ? 10.677 -2.900 4.607 1.00 94.62 82 PHE A N 1
ATOM 637 C CA . PHE A 1 82 ? 9.728 -3.673 3.802 1.00 94.62 82 PHE A CA 1
ATOM 638 C C . PHE A 1 82 ? 9.428 -2.988 2.457 1.00 94.62 82 PHE A C 1
ATOM 640 O O . PHE A 1 82 ? 9.408 -3.650 1.423 1.00 94.62 82 PHE A O 1
ATOM 647 N N . ALA A 1 83 ? 9.251 -1.666 2.450 1.00 96.19 83 ALA A N 1
ATOM 648 C CA . ALA A 1 83 ? 8.939 -0.891 1.256 1.00 96.19 83 ALA A CA 1
ATOM 649 C C . ALA A 1 83 ? 10.177 -0.690 0.371 1.00 96.19 83 ALA A C 1
ATOM 651 O O . ALA A 1 83 ? 10.091 -0.779 -0.853 1.00 96.19 83 ALA A O 1
ATOM 652 N N . GLU A 1 84 ? 11.349 -0.520 0.983 1.00 95.25 84 GLU A N 1
ATOM 653 C CA . GLU A 1 84 ? 12.640 -0.549 0.288 1.00 95.25 84 GLU A CA 1
ATOM 654 C C . GLU A 1 84 ? 12.847 -1.874 -0.461 1.00 95.25 84 GLU A C 1
ATOM 656 O O . GLU A 1 84 ? 13.288 -1.895 -1.613 1.00 95.25 84 GLU A O 1
ATOM 661 N N . ASN A 1 85 ? 12.481 -3.001 0.162 1.00 94.75 85 ASN A N 1
ATOM 662 C CA . ASN A 1 85 ? 12.534 -4.314 -0.477 1.00 94.75 85 ASN A CA 1
ATOM 663 C C . ASN A 1 85 ? 11.582 -4.423 -1.680 1.00 94.75 85 ASN A C 1
ATOM 665 O O . ASN A 1 85 ? 11.977 -4.957 -2.715 1.00 94.75 85 ASN A O 1
ATOM 669 N N . VAL A 1 86 ? 10.365 -3.874 -1.582 1.00 95.88 86 VAL A N 1
ATOM 670 C CA . VAL A 1 86 ? 9.446 -3.774 -2.732 1.00 95.88 86 VAL A CA 1
ATOM 671 C C . VAL A 1 86 ? 10.107 -2.980 -3.864 1.00 95.88 86 VAL A C 1
ATOM 673 O O . VAL A 1 86 ? 10.176 -3.462 -4.992 1.00 95.88 86 VAL A O 1
ATOM 676 N N . GLY A 1 87 ? 10.687 -1.814 -3.563 1.00 95.31 87 GLY A N 1
ATOM 677 C CA . GLY A 1 87 ? 11.412 -0.997 -4.541 1.00 95.31 87 GLY A CA 1
ATOM 678 C C . GLY A 1 87 ? 12.514 -1.764 -5.281 1.00 95.31 87 GLY A C 1
ATOM 679 O O . GLY A 1 87 ? 12.544 -1.775 -6.514 1.00 95.31 87 GLY A O 1
ATOM 680 N N . ARG A 1 88 ? 13.372 -2.474 -4.534 1.00 94.25 88 ARG A N 1
ATOM 681 C CA . ARG A 1 88 ? 14.437 -3.320 -5.105 1.00 94.25 88 ARG A CA 1
ATOM 682 C C . ARG A 1 88 ? 13.880 -4.417 -6.005 1.00 94.25 88 ARG A C 1
ATOM 684 O O . ARG A 1 88 ? 14.335 -4.550 -7.134 1.00 94.25 88 ARG A O 1
ATOM 691 N N . ARG A 1 89 ? 12.846 -5.139 -5.565 1.00 94.44 89 ARG A N 1
ATOM 692 C CA . ARG A 1 89 ? 12.219 -6.207 -6.362 1.00 94.44 89 ARG A CA 1
ATOM 693 C C . ARG A 1 89 ? 11.670 -5.707 -7.697 1.00 94.44 89 ARG A C 1
ATOM 695 O O . ARG A 1 89 ? 11.850 -6.377 -8.710 1.00 94.44 89 ARG A O 1
ATOM 702 N N . TYR A 1 90 ? 11.025 -4.538 -7.720 1.00 94.31 90 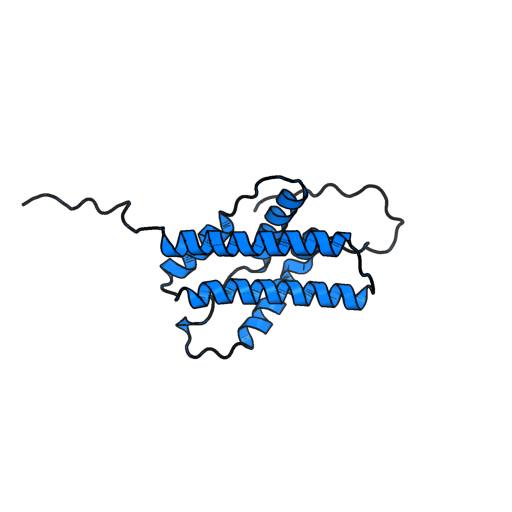TYR A N 1
ATOM 703 C CA . TYR A 1 90 ? 10.520 -3.944 -8.965 1.00 94.31 90 TYR A CA 1
ATOM 704 C C . TYR A 1 90 ? 11.651 -3.608 -9.936 1.00 94.31 90 TYR A C 1
ATOM 706 O O . TYR A 1 90 ? 11.545 -3.909 -11.128 1.00 94.31 90 TYR A O 1
ATOM 714 N N . ARG A 1 91 ? 12.739 -3.029 -9.425 1.00 92.38 91 ARG A N 1
ATOM 715 C CA . ARG A 1 91 ? 13.924 -2.719 -10.224 1.00 92.38 91 ARG A CA 1
ATOM 716 C C . ARG A 1 91 ? 14.592 -3.986 -10.752 1.00 92.38 91 ARG A C 1
ATOM 718 O O . ARG A 1 91 ? 14.855 -4.069 -11.947 1.00 92.38 91 ARG A O 1
ATOM 725 N N . ASP A 1 92 ? 14.827 -4.971 -9.890 1.00 92.25 92 ASP A N 1
ATOM 726 C CA . ASP A 1 92 ? 15.503 -6.225 -10.245 1.00 92.25 92 ASP A CA 1
ATOM 727 C C . ASP A 1 92 ? 14.689 -7.027 -11.277 1.00 92.25 92 ASP A C 1
ATOM 729 O O . ASP A 1 92 ? 15.250 -7.693 -12.144 1.00 92.25 92 ASP A O 1
ATOM 733 N N . ALA A 1 93 ? 13.359 -6.896 -11.257 1.00 90.94 93 ALA A N 1
ATOM 734 C CA . ALA A 1 93 ? 12.463 -7.454 -12.269 1.00 90.94 93 ALA A CA 1
ATOM 735 C C . ALA A 1 93 ? 12.375 -6.625 -13.570 1.00 90.94 93 ALA A C 1
ATOM 737 O O . ALA A 1 93 ? 11.596 -6.968 -14.465 1.00 90.94 93 ALA A O 1
ATOM 738 N N . GLY A 1 94 ? 13.106 -5.510 -13.680 1.00 90.31 94 GLY A N 1
ATOM 739 C CA . GLY A 1 94 ? 13.082 -4.612 -14.839 1.00 90.31 94 GLY A CA 1
ATOM 740 C C . GLY A 1 94 ? 11.718 -3.959 -15.089 1.00 90.31 94 GLY A C 1
ATOM 741 O O . GLY A 1 94 ? 11.394 -3.609 -16.229 1.00 90.31 94 GLY A O 1
ATOM 742 N N . LYS A 1 95 ? 10.877 -3.838 -14.055 1.00 90.88 95 LYS A N 1
ATOM 743 C CA . LYS A 1 95 ? 9.562 -3.196 -14.162 1.00 90.88 95 LYS A CA 1
ATOM 744 C C . LYS A 1 95 ? 9.739 -1.685 -14.233 1.00 90.88 95 LYS A C 1
ATOM 746 O O . LYS A 1 95 ? 10.555 -1.162 -13.493 1.00 90.88 95 LYS A O 1
ATOM 751 N N . PRO A 1 96 ? 8.967 -0.959 -15.058 1.00 91.25 96 PRO A N 1
ATOM 752 C CA . PRO A 1 96 ? 9.038 0.496 -15.086 1.00 91.25 96 PRO A CA 1
ATOM 753 C C . PRO A 1 96 ? 8.602 1.084 -13.739 1.00 91.25 96 PRO A C 1
ATOM 755 O O . PRO A 1 96 ? 7.687 0.562 -13.102 1.00 91.25 96 PRO A O 1
ATOM 758 N N . VAL A 1 97 ? 9.165 2.234 -13.358 1.00 91.81 97 VAL A N 1
ATOM 759 C CA . VAL A 1 97 ? 8.799 2.950 -12.119 1.00 91.81 97 VAL A CA 1
ATOM 760 C C . VAL A 1 97 ? 7.292 3.221 -12.013 1.00 91.81 97 VAL A C 1
ATOM 762 O O . VAL A 1 97 ? 6.716 3.146 -10.933 1.00 91.81 97 VAL A O 1
ATOM 765 N N . GLY A 1 98 ? 6.616 3.446 -13.146 1.00 90.94 98 GLY A N 1
ATOM 766 C CA . GLY A 1 98 ? 5.161 3.605 -13.184 1.00 90.94 98 GLY A CA 1
ATOM 767 C C . GLY A 1 98 ? 4.400 2.380 -12.665 1.00 90.94 98 GLY A C 1
ATOM 768 O O . GLY A 1 98 ? 3.359 2.543 -12.041 1.00 90.94 98 GLY A O 1
ATOM 769 N N . SER A 1 99 ? 4.933 1.168 -12.850 1.00 92.38 99 SER A N 1
ATOM 770 C CA . SER A 1 99 ? 4.356 -0.067 -12.299 1.00 92.38 99 SER A CA 1
ATOM 771 C C . SER A 1 99 ? 4.486 -0.121 -10.770 1.00 92.38 99 SER A C 1
ATOM 773 O O . SER A 1 99 ? 3.534 -0.500 -10.088 1.00 92.38 99 SER A O 1
ATOM 775 N N . LEU A 1 100 ? 5.614 0.346 -10.218 1.00 94.50 100 LEU A N 1
ATOM 776 C CA . LEU A 1 100 ? 5.818 0.485 -8.769 1.00 94.50 100 LEU A CA 1
ATOM 777 C C . LEU A 1 100 ? 4.861 1.520 -8.158 1.00 94.50 100 LEU A C 1
ATOM 779 O O . LEU A 1 100 ? 4.212 1.253 -7.151 1.00 94.50 100 LEU A O 1
ATOM 783 N N . LEU A 1 101 ? 4.721 2.693 -8.779 1.00 93.69 101 LEU A N 1
ATOM 784 C CA . LEU A 1 101 ? 3.763 3.708 -8.323 1.00 93.69 101 LEU A CA 1
ATOM 785 C C . LEU A 1 101 ? 2.324 3.187 -8.386 1.00 93.69 101 LEU A C 1
ATOM 787 O O . LEU A 1 101 ? 1.530 3.389 -7.466 1.00 93.69 101 LEU A O 1
ATOM 791 N N . LEU A 1 102 ? 1.993 2.470 -9.461 1.00 93.31 102 LEU A N 1
ATOM 792 C CA . LEU A 1 102 ? 0.680 1.873 -9.629 1.00 93.31 102 LEU A CA 1
ATOM 793 C C . LEU A 1 102 ? 0.390 0.825 -8.551 1.00 93.31 102 LEU A C 1
ATOM 795 O O . LEU A 1 102 ? -0.721 0.809 -8.031 1.00 93.31 102 LEU A O 1
ATOM 799 N N . HIS A 1 103 ? 1.369 0.001 -8.173 1.00 95.12 103 HIS A N 1
ATOM 800 C CA . HIS A 1 103 ? 1.244 -0.947 -7.064 1.00 95.12 103 HIS A CA 1
ATOM 801 C C . HIS A 1 103 ? 0.785 -0.265 -5.769 1.00 95.12 103 HIS A C 1
ATOM 803 O O . HIS A 1 103 ? -0.238 -0.654 -5.200 1.00 95.12 103 HIS A O 1
ATOM 809 N N . TRP A 1 104 ? 1.471 0.801 -5.347 1.00 96.56 104 TRP A N 1
ATOM 810 C CA . TRP A 1 104 ? 1.110 1.540 -4.134 1.00 96.56 104 TRP A CA 1
ATOM 811 C C . TRP A 1 104 ? -0.257 2.223 -4.240 1.00 96.56 104 TRP A C 1
ATOM 813 O O . TRP A 1 104 ? -1.024 2.226 -3.274 1.00 96.56 104 TRP A O 1
ATOM 823 N N . HIS A 1 105 ? -0.618 2.745 -5.416 1.00 94.06 105 HIS A N 1
ATOM 824 C CA . HIS A 1 105 ? -1.950 3.309 -5.648 1.00 94.06 105 HIS A CA 1
ATOM 825 C C . HIS A 1 105 ? -3.065 2.261 -5.574 1.00 94.06 105 HIS A C 1
ATOM 827 O O . HIS A 1 105 ? -4.103 2.508 -4.953 1.00 94.06 105 HIS A O 1
ATOM 833 N N . VAL A 1 106 ? -2.865 1.088 -6.179 1.00 94.69 106 VAL A N 1
ATOM 834 C CA . VAL A 1 106 ? -3.811 -0.035 -6.110 1.00 94.69 106 VAL A CA 1
ATOM 835 C C . VAL A 1 106 ? -3.963 -0.501 -4.667 1.00 94.69 106 VAL A C 1
ATOM 837 O O . VAL A 1 106 ? -5.088 -0.687 -4.204 1.00 94.69 106 VAL A O 1
ATOM 840 N N . PHE A 1 107 ? -2.854 -0.625 -3.938 1.00 96.06 107 PHE A N 1
ATOM 841 C CA . PHE A 1 107 ? -2.857 -1.022 -2.536 1.00 96.06 107 PHE A CA 1
ATOM 842 C C . PHE A 1 107 ? -3.607 -0.031 -1.645 1.00 96.06 107 PHE A C 1
ATOM 844 O O . PHE A 1 107 ? -4.529 -0.428 -0.930 1.00 96.06 107 PHE A O 1
ATOM 851 N N . ARG A 1 108 ? -3.329 1.271 -1.781 1.00 94.94 108 ARG A N 1
ATOM 852 C CA . ARG A 1 108 ? -4.089 2.333 -1.103 1.00 94.94 108 ARG A CA 1
ATOM 853 C C . ARG A 1 108 ? -5.587 2.223 -1.389 1.00 94.94 108 ARG A C 1
ATOM 855 O O . ARG A 1 108 ? -6.408 2.328 -0.481 1.00 94.94 108 ARG A O 1
ATOM 862 N N . ARG A 1 109 ? -5.965 2.008 -2.653 1.00 92.94 109 ARG A N 1
ATOM 863 C CA . ARG A 1 109 ? -7.375 1.881 -3.044 1.00 92.94 109 ARG A CA 1
ATOM 864 C C . ARG A 1 109 ? -8.029 0.646 -2.429 1.00 92.94 109 ARG A C 1
ATOM 866 O O . ARG A 1 109 ? -9.166 0.738 -1.979 1.00 92.94 109 ARG A O 1
ATOM 873 N N . ALA A 1 110 ? -7.323 -0.480 -2.392 1.00 94.19 110 ALA A N 1
ATOM 874 C CA . ALA A 1 110 ? -7.805 -1.709 -1.775 1.00 94.19 110 ALA A CA 1
ATOM 875 C C . ALA A 1 110 ? -8.107 -1.514 -0.282 1.00 94.19 110 ALA A C 1
ATOM 877 O O . ALA A 1 110 ? -9.194 -1.878 0.162 1.00 94.19 110 ALA A O 1
ATOM 878 N N . ILE A 1 111 ? -7.201 -0.860 0.454 1.00 92.94 111 ILE A N 1
ATOM 879 C CA . ILE A 1 111 ? -7.398 -0.504 1.868 1.00 92.94 111 ILE A CA 1
ATOM 880 C C . ILE A 1 111 ? -8.643 0.375 2.032 1.00 92.94 111 ILE A C 1
ATOM 882 O O . ILE A 1 111 ? -9.532 0.042 2.813 1.00 92.94 111 ILE A O 1
ATOM 886 N N . HIS A 1 112 ? -8.761 1.458 1.257 1.00 90.06 112 HIS A N 1
ATOM 887 C CA . HIS A 1 112 ? -9.919 2.353 1.347 1.00 90.06 112 HIS A CA 1
ATOM 888 C C . HIS A 1 112 ? -11.251 1.648 1.067 1.00 90.06 112 HIS A C 1
ATOM 890 O O . HIS A 1 112 ? -12.239 1.941 1.732 1.00 90.06 112 HIS A O 1
ATOM 896 N N . LEU A 1 113 ? -11.293 0.707 0.120 1.00 89.75 113 LEU A N 1
ATOM 897 C CA . LEU A 1 113 ? -12.507 -0.065 -0.159 1.00 89.75 113 LEU A CA 1
ATOM 898 C C . LEU A 1 113 ? -12.910 -0.959 1.021 1.00 89.75 113 LEU A C 1
ATOM 900 O O . LEU A 1 113 ? -14.100 -1.092 1.298 1.00 89.75 113 LEU A O 1
ATOM 904 N N . VAL A 1 114 ? -11.941 -1.556 1.722 1.00 89.81 114 VAL A N 1
ATOM 905 C CA . VAL A 1 114 ? -12.203 -2.362 2.926 1.00 89.81 114 VAL A CA 1
ATOM 906 C C . VAL A 1 114 ? -12.706 -1.486 4.077 1.00 89.81 114 VAL A C 1
ATOM 908 O O . VAL A 1 114 ? -13.686 -1.848 4.728 1.00 89.81 114 VAL A O 1
ATOM 911 N N . LEU A 1 115 ? -12.094 -0.317 4.286 1.00 84.31 115 LEU A N 1
ATOM 912 C CA . LEU A 1 115 ? -12.507 0.637 5.322 1.00 84.31 115 LEU A CA 1
ATOM 913 C C . LEU A 1 115 ? -13.896 1.238 5.044 1.00 84.31 115 LEU A C 1
ATOM 915 O O . LEU A 1 115 ? -14.701 1.393 5.960 1.00 84.31 115 LEU A O 1
ATOM 919 N N . ALA A 1 116 ? -14.211 1.544 3.782 1.00 81.94 116 ALA A N 1
ATOM 920 C CA . ALA A 1 116 ? -15.526 2.054 3.396 1.00 81.94 116 ALA A CA 1
ATOM 921 C C . ALA A 1 116 ? -16.638 1.018 3.632 1.00 81.94 116 ALA A C 1
ATOM 923 O O . ALA A 1 116 ? -17.696 1.365 4.151 1.00 81.94 116 ALA A O 1
ATOM 924 N N . ASP A 1 117 ? -16.393 -0.256 3.306 1.00 80.56 117 ASP A N 1
ATOM 925 C CA . ASP A 1 117 ? -17.323 -1.359 3.590 1.00 80.56 117 ASP A CA 1
ATOM 926 C C . ASP A 1 117 ? -17.577 -1.514 5.102 1.00 80.56 117 ASP A C 1
ATOM 928 O O . ASP A 1 117 ? -18.710 -1.733 5.521 1.00 80.56 117 ASP A O 1
ATOM 932 N N . GLU A 1 118 ? -16.555 -1.321 5.942 1.00 74.06 118 GLU A N 1
ATOM 933 C CA . GLU A 1 118 ? -16.717 -1.303 7.403 1.00 74.06 118 GLU A CA 1
ATOM 934 C C . GLU A 1 118 ? -17.587 -0.124 7.877 1.00 74.06 118 GLU A C 1
ATOM 936 O O . GLU A 1 118 ? -18.505 -0.308 8.680 1.00 74.06 118 GLU A O 1
ATOM 941 N N . SER A 1 119 ? -17.341 1.084 7.360 1.00 66.12 119 SER A N 1
ATOM 942 C CA . SER A 1 119 ? -18.109 2.283 7.724 1.00 66.12 119 SER A CA 1
ATOM 943 C C . SER A 1 119 ? -19.578 2.175 7.309 1.00 66.12 119 SER A C 1
ATOM 945 O O . SER A 1 119 ? -20.456 2.467 8.116 1.00 66.12 119 SER A O 1
ATOM 947 N N . ILE A 1 120 ? -19.866 1.670 6.103 1.00 56.81 120 ILE A N 1
ATOM 948 C CA . ILE A 1 120 ? -21.244 1.456 5.627 1.00 56.81 120 ILE A CA 1
ATOM 949 C C . ILE A 1 120 ? -21.998 0.490 6.547 1.00 56.81 120 ILE A C 1
ATOM 951 O O . ILE A 1 120 ? -23.166 0.714 6.852 1.00 56.81 120 ILE A O 1
ATOM 955 N N . ARG A 1 121 ? -21.337 -0.577 7.009 1.00 62.00 121 ARG A N 1
ATOM 956 C CA . ARG A 1 121 ? -21.963 -1.571 7.893 1.00 62.00 121 ARG A CA 1
ATOM 957 C C . ARG A 1 121 ? -22.185 -1.061 9.312 1.00 62.00 121 ARG A C 1
ATOM 959 O O . ARG A 1 121 ? -23.135 -1.490 9.956 1.00 62.00 121 ARG A O 1
ATOM 966 N N . THR A 1 122 ? -21.299 -0.202 9.810 1.00 65.25 122 THR A N 1
ATOM 967 C CA . THR A 1 122 ? -21.314 0.244 11.213 1.00 65.25 122 THR A CA 1
ATOM 968 C C . THR A 1 122 ? -21.991 1.600 11.419 1.00 65.25 122 THR A C 1
ATOM 970 O O . THR A 1 122 ? -22.423 1.884 12.530 1.00 65.25 122 THR A O 1
ATOM 973 N N . GLY A 1 123 ? -22.113 2.436 10.381 1.00 58.84 123 GLY A N 1
ATOM 974 C CA . GLY A 1 123 ? -22.762 3.751 10.448 1.00 58.84 123 GLY A CA 1
ATOM 975 C C . GLY A 1 123 ? -22.013 4.807 11.274 1.00 58.84 123 GLY A C 1
ATOM 976 O O . GLY A 1 123 ? -22.584 5.851 11.577 1.00 58.84 123 GLY A O 1
ATOM 977 N N . VAL A 1 124 ? -20.755 4.556 11.657 1.00 57.31 124 VAL A N 1
ATOM 978 C CA . VAL A 1 124 ? -19.974 5.434 12.546 1.00 57.31 124 VAL A CA 1
ATOM 979 C C . VAL A 1 124 ? -19.032 6.342 11.747 1.00 57.31 124 VAL A C 1
ATOM 981 O O . VAL A 1 124 ? -18.231 5.856 10.944 1.00 57.31 124 VAL A O 1
ATOM 984 N N . GLY A 1 125 ? -19.083 7.650 12.020 1.00 59.16 125 GLY A N 1
ATOM 985 C CA . GLY A 1 125 ? 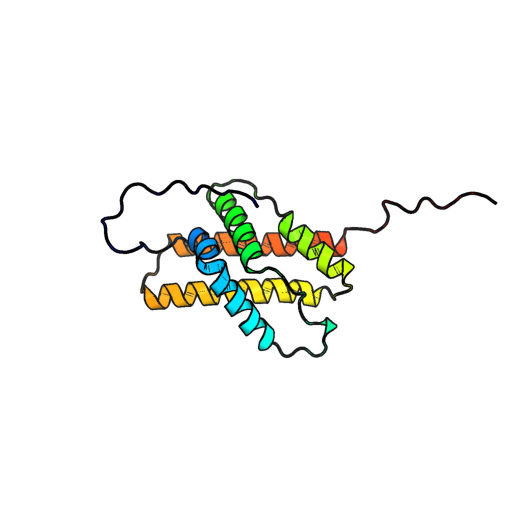-18.049 8.626 11.668 1.00 59.16 125 GLY A CA 1
ATOM 986 C C . GLY A 1 125 ? -17.372 9.120 12.944 1.00 59.16 125 GLY A C 1
ATOM 987 O O . GLY A 1 125 ? -18.036 9.717 13.784 1.00 59.16 125 GLY A O 1
ATOM 988 N N . ASP A 1 126 ? -16.081 8.830 13.101 1.00 63.69 126 ASP A N 1
ATOM 989 C CA . ASP A 1 126 ? -15.327 9.127 14.321 1.00 63.69 126 ASP A CA 1
ATOM 990 C C . ASP A 1 126 ? -14.089 9.965 13.974 1.00 63.69 126 ASP A C 1
ATOM 992 O O . ASP A 1 126 ? -13.342 9.622 13.048 1.00 63.69 126 ASP A O 1
ATOM 996 N N . GLU A 1 127 ? -13.860 11.063 14.695 1.00 67.06 127 GLU A N 1
ATOM 997 C CA . GLU A 1 127 ? -12.689 11.932 14.500 1.00 67.06 127 GLU A CA 1
ATOM 998 C C . GLU A 1 127 ? -11.379 11.155 14.716 1.00 67.06 127 GLU A C 1
ATOM 1000 O O . GLU A 1 127 ? -10.385 11.394 14.025 1.00 67.06 127 GLU A O 1
ATOM 1005 N N . ASP A 1 128 ? -11.391 10.151 15.601 1.00 70.19 128 ASP A N 1
ATOM 1006 C CA . ASP A 1 128 ? -10.239 9.276 15.827 1.00 70.19 128 ASP A CA 1
ATOM 1007 C C . ASP A 1 128 ? -9.936 8.400 14.599 1.00 70.19 128 ASP A C 1
ATOM 1009 O O . ASP A 1 128 ? -8.777 8.243 14.206 1.00 70.19 128 ASP A O 1
ATOM 1013 N N . LYS A 1 129 ? -10.969 7.918 13.893 1.00 72.69 129 LYS A N 1
ATOM 1014 C CA . LYS A 1 129 ? -10.791 7.199 12.620 1.00 72.69 129 LYS A CA 1
ATOM 1015 C C . LYS A 1 129 ? -10.220 8.116 11.537 1.00 72.69 129 LYS A C 1
ATOM 1017 O O . LYS A 1 129 ? -9.380 7.669 10.756 1.00 72.69 129 LYS A O 1
ATOM 1022 N N . LEU A 1 130 ? -10.610 9.393 11.508 1.00 75.50 130 LEU A N 1
ATOM 1023 C CA . LEU A 1 130 ? -10.044 10.376 10.577 1.00 75.50 130 LEU A CA 1
ATOM 1024 C C . LEU A 1 130 ? -8.558 10.643 10.867 1.00 75.50 130 LEU A C 1
ATOM 1026 O O . LEU A 1 130 ? -7.740 10.665 9.940 1.00 75.50 130 LEU A O 1
ATOM 1030 N N . ARG A 1 131 ? -8.185 10.788 12.145 1.00 76.94 131 ARG A N 1
ATOM 1031 C CA . ARG A 1 131 ? -6.782 10.925 12.561 1.00 76.94 131 ARG A CA 1
ATOM 1032 C C . ARG A 1 131 ? -5.968 9.694 12.166 1.00 76.94 131 ARG A C 1
ATOM 1034 O O . ARG A 1 131 ? -4.913 9.833 11.546 1.00 76.94 131 ARG A O 1
ATOM 1041 N N . GLN A 1 132 ? -6.461 8.496 12.471 1.00 79.94 132 GLN A N 1
ATOM 1042 C CA . GLN A 1 132 ? -5.791 7.245 12.110 1.00 79.94 132 GLN A CA 1
ATOM 1043 C C . GLN A 1 132 ? -5.663 7.082 10.586 1.00 79.94 132 GLN A C 1
ATOM 1045 O O . GLN A 1 132 ? -4.605 6.682 10.102 1.00 79.94 132 GLN A O 1
ATOM 1050 N N . ALA A 1 133 ? -6.689 7.447 9.811 1.00 81.94 133 ALA A N 1
ATOM 1051 C CA . ALA A 1 133 ? -6.642 7.414 8.347 1.00 81.94 133 ALA A CA 1
ATOM 1052 C C . ALA A 1 133 ? -5.625 8.411 7.777 1.00 81.94 133 ALA A C 1
ATOM 1054 O O . ALA A 1 133 ? -4.901 8.089 6.835 1.00 81.94 133 ALA A O 1
ATOM 1055 N N . THR A 1 134 ? -5.520 9.599 8.374 1.00 85.62 134 THR A N 1
ATOM 1056 C CA . THR A 1 134 ? -4.501 10.594 8.011 1.00 85.62 134 THR A CA 1
ATOM 1057 C C . THR A 1 134 ? -3.096 10.042 8.249 1.00 85.62 134 THR A C 1
ATOM 1059 O O . THR A 1 134 ? -2.250 10.100 7.358 1.00 85.62 134 THR A O 1
ATOM 1062 N N . LEU A 1 135 ? -2.858 9.432 9.414 1.00 85.69 135 LEU A N 1
ATOM 1063 C CA . LEU A 1 135 ? -1.564 8.834 9.743 1.00 85.69 135 LEU A CA 1
ATOM 1064 C C . LEU A 1 135 ? -1.232 7.621 8.863 1.00 85.69 135 LEU A C 1
ATOM 1066 O O . LEU A 1 135 ? -0.081 7.474 8.467 1.00 85.69 135 LEU A O 1
ATOM 1070 N N . MET A 1 136 ? -2.213 6.792 8.496 1.00 89.25 136 MET A N 1
ATOM 1071 C CA . MET A 1 136 ? -2.012 5.683 7.555 1.00 89.25 136 MET A CA 1
ATOM 1072 C C . MET A 1 136 ? -1.672 6.171 6.146 1.00 89.25 136 MET A C 1
ATOM 1074 O O . MET A 1 136 ? -0.748 5.638 5.532 1.00 89.25 136 MET A O 1
ATOM 1078 N N . ASN A 1 137 ? -2.354 7.208 5.649 1.00 91.31 137 ASN A N 1
ATOM 1079 C CA . ASN A 1 137 ? -2.000 7.820 4.367 1.00 91.31 137 ASN A CA 1
ATOM 1080 C C . ASN A 1 137 ? -0.571 8.363 4.404 1.00 91.31 137 ASN A C 1
ATOM 1082 O O . ASN A 1 137 ? 0.202 8.095 3.488 1.00 91.31 137 ASN A O 1
ATOM 1086 N N . TYR A 1 138 ? -0.188 9.006 5.508 1.00 90.56 138 TYR A N 1
ATOM 1087 C CA . TYR A 1 138 ? 1.185 9.445 5.704 1.00 90.56 138 TYR A CA 1
ATOM 1088 C C . TYR A 1 138 ? 2.172 8.265 5.723 1.00 90.56 138 TYR A C 1
ATOM 1090 O O . TYR A 1 138 ? 3.214 8.323 5.078 1.00 90.56 138 TYR A O 1
ATOM 1098 N N . THR A 1 139 ? 1.850 7.146 6.381 1.00 93.75 139 THR A N 1
ATOM 1099 C CA . THR A 1 139 ? 2.669 5.921 6.316 1.00 93.75 139 THR A CA 1
ATOM 1100 C C . THR A 1 139 ? 2.799 5.388 4.883 1.00 93.75 139 THR A C 1
ATOM 1102 O O . THR A 1 139 ? 3.889 4.978 4.490 1.00 93.75 139 THR A O 1
ATOM 1105 N N . LEU A 1 140 ? 1.723 5.397 4.090 1.00 95.38 140 LEU A N 1
ATOM 1106 C CA . LEU A 1 140 ? 1.743 4.960 2.689 1.00 95.38 140 LEU A CA 1
ATOM 1107 C C . LEU A 1 140 ? 2.589 5.872 1.797 1.00 95.38 140 LEU A C 1
ATOM 1109 O O . LEU A 1 140 ? 3.282 5.367 0.913 1.00 95.38 140 LEU A O 1
ATOM 1113 N N . ASP A 1 141 ? 2.534 7.187 2.005 1.00 95.62 141 ASP A N 1
ATOM 1114 C CA . ASP A 1 141 ? 3.358 8.146 1.264 1.00 95.62 141 ASP A CA 1
ATOM 1115 C C . ASP A 1 141 ? 4.846 7.872 1.527 1.00 95.62 141 ASP A C 1
ATOM 1117 O O . ASP A 1 141 ? 5.608 7.653 0.587 1.00 95.62 141 ASP A O 1
ATOM 1121 N N . TRP A 1 142 ? 5.236 7.710 2.795 1.00 95.56 142 TRP A N 1
ATOM 1122 C CA . TRP A 1 142 ? 6.611 7.349 3.160 1.00 95.56 142 TRP A CA 1
ATOM 1123 C C . TRP A 1 142 ? 7.043 5.975 2.642 1.00 95.56 142 TRP A C 1
ATOM 1125 O O . TRP A 1 142 ? 8.180 5.816 2.207 1.00 95.56 142 TRP A O 1
ATOM 1135 N N . ALA A 1 143 ? 6.159 4.974 2.659 1.00 96.38 143 ALA A N 1
ATOM 1136 C CA . ALA A 1 143 ? 6.456 3.672 2.065 1.00 96.38 143 ALA A CA 1
ATOM 1137 C C . ALA A 1 143 ? 6.688 3.795 0.548 1.00 96.38 143 ALA A C 1
ATOM 1139 O O . ALA A 1 143 ? 7.622 3.203 0.005 1.00 96.38 143 ALA A O 1
ATOM 1140 N N . THR A 1 144 ? 5.886 4.619 -0.130 1.00 96.81 144 THR A N 1
ATOM 1141 C CA . THR A 1 144 ? 6.059 4.909 -1.557 1.00 96.81 144 THR A CA 1
ATOM 1142 C C . THR A 1 144 ? 7.420 5.565 -1.800 1.00 96.81 144 THR A C 1
ATOM 1144 O O . THR A 1 144 ? 8.192 5.065 -2.616 1.00 96.81 144 THR A O 1
ATOM 1147 N N . GLU A 1 145 ? 7.768 6.609 -1.048 1.00 95.25 145 GLU A N 1
ATOM 1148 C CA . GLU A 1 145 ? 9.062 7.297 -1.142 1.00 95.25 145 GLU A CA 1
ATOM 1149 C C . GLU A 1 145 ? 10.249 6.366 -0.862 1.00 95.25 145 GLU A C 1
ATOM 1151 O O . GLU A 1 145 ? 11.183 6.308 -1.661 1.00 95.25 145 GLU A O 1
ATOM 1156 N N . ALA A 1 146 ? 10.196 5.572 0.210 1.00 94.94 146 ALA A N 1
ATOM 1157 C CA . ALA A 1 146 ? 11.242 4.607 0.554 1.00 94.94 146 ALA A CA 1
ATOM 1158 C C . ALA A 1 146 ? 11.445 3.557 -0.554 1.00 94.94 146 ALA A C 1
ATOM 1160 O O . ALA A 1 146 ? 12.577 3.193 -0.895 1.00 94.94 146 ALA A O 1
ATOM 1161 N N . SER A 1 147 ? 10.349 3.106 -1.173 1.00 96.38 147 SER A N 1
ATOM 1162 C CA . SER A 1 147 ? 10.414 2.194 -2.315 1.00 96.38 147 SER A CA 1
ATOM 1163 C C . SER A 1 147 ? 11.022 2.857 -3.556 1.00 96.38 147 SER A C 1
ATOM 1165 O O . SER A 1 147 ? 11.812 2.224 -4.252 1.00 96.38 147 SER A O 1
ATOM 1167 N N . LEU A 1 148 ? 10.724 4.136 -3.814 1.00 95.31 148 LEU A N 1
ATOM 1168 C CA . LEU A 1 148 ? 11.281 4.895 -4.938 1.00 95.31 148 LEU A CA 1
ATOM 1169 C C . LEU A 1 148 ? 12.773 5.148 -4.761 1.00 95.31 148 LEU A C 1
ATOM 1171 O O . LEU A 1 148 ? 13.540 4.936 -5.698 1.00 95.31 148 LEU A O 1
ATOM 1175 N N . VAL A 1 149 ? 13.189 5.546 -3.558 1.00 92.38 149 VAL A N 1
ATOM 1176 C CA . VAL A 1 149 ? 14.601 5.690 -3.194 1.00 92.38 149 VAL A CA 1
ATOM 1177 C C . VAL A 1 149 ? 15.337 4.390 -3.485 1.00 92.38 149 VAL A C 1
ATOM 1179 O O . VAL A 1 149 ? 16.314 4.397 -4.224 1.00 92.38 149 VAL A O 1
ATOM 1182 N N . SER A 1 150 ? 14.828 3.255 -3.009 1.00 90.94 150 SER A N 1
ATOM 1183 C CA . SER A 1 150 ? 15.469 1.957 -3.252 1.00 90.94 150 SER A CA 1
ATOM 1184 C C . SER A 1 150 ? 15.429 1.508 -4.714 1.00 90.94 150 SER A C 1
ATOM 1186 O O . SER A 1 150 ? 16.348 0.831 -5.173 1.00 90.94 150 SER A O 1
ATOM 1188 N N . TYR A 1 151 ? 14.392 1.887 -5.460 1.00 91.88 151 TYR A N 1
ATOM 1189 C CA . TYR A 1 151 ? 14.281 1.603 -6.888 1.00 91.88 151 TYR A CA 1
ATOM 1190 C C . TYR A 1 151 ? 15.305 2.409 -7.711 1.00 91.88 151 TYR A C 1
ATOM 1192 O O . TYR A 1 151 ? 15.892 1.868 -8.646 1.00 91.88 151 TYR A O 1
ATOM 1200 N N . VAL A 1 152 ? 15.531 3.686 -7.372 1.00 85.50 152 VAL A N 1
ATOM 1201 C CA . VAL A 1 152 ? 16.398 4.611 -8.131 1.00 85.50 152 VAL A CA 1
ATOM 1202 C C . VAL A 1 152 ? 17.857 4.580 -7.663 1.00 85.50 152 VAL A C 1
ATOM 1204 O O . VAL A 1 152 ? 18.757 4.581 -8.496 1.00 85.50 152 VAL A O 1
ATOM 1207 N N . ILE A 1 153 ? 18.101 4.593 -6.349 1.00 69.00 153 ILE A N 1
ATOM 1208 C CA . ILE A 1 153 ? 19.418 4.899 -5.758 1.00 69.00 153 ILE A CA 1
ATOM 1209 C C . ILE A 1 153 ? 20.293 3.663 -5.576 1.00 69.00 153 ILE A C 1
ATOM 1211 O O . ILE A 1 153 ? 21.515 3.798 -5.530 1.00 69.00 153 ILE A O 1
ATOM 1215 N N . ALA A 1 154 ? 19.733 2.455 -5.488 1.00 59.47 154 ALA A N 1
ATOM 1216 C CA . ALA A 1 154 ? 20.584 1.290 -5.301 1.00 59.47 154 ALA A CA 1
ATOM 1217 C C . ALA A 1 154 ? 21.345 0.971 -6.614 1.00 59.47 154 ALA A C 1
ATOM 1219 O O . ALA A 1 154 ? 20.847 0.328 -7.536 1.00 59.47 154 ALA A O 1
ATOM 1220 N N . ASN A 1 155 ? 22.565 1.497 -6.698 1.00 49.34 155 ASN A N 1
ATOM 1221 C CA . ASN A 1 155 ? 23.546 1.218 -7.737 1.00 49.34 155 ASN A CA 1
ATOM 1222 C C . ASN A 1 155 ? 24.008 -0.251 -7.671 1.00 49.34 155 ASN A C 1
ATOM 1224 O O . ASN A 1 155 ? 24.100 -0.813 -6.580 1.00 49.34 155 ASN A O 1
ATOM 1228 N N . PRO A 1 156 ? 24.400 -0.861 -8.803 1.00 47.69 156 PRO A N 1
ATOM 1229 C CA . PRO A 1 156 ? 25.072 -2.159 -8.833 1.00 47.69 156 PRO A CA 1
ATOM 1230 C C . PRO A 1 156 ? 26.598 -2.070 -8.603 1.00 47.69 156 PRO A C 1
ATOM 1232 O O . PRO A 1 156 ? 27.324 -2.979 -8.992 1.00 47.69 156 PRO A O 1
ATOM 1235 N N . THR A 1 157 ? 27.126 -0.995 -8.008 1.00 45.00 157 THR A N 1
ATOM 1236 C CA . THR A 1 157 ? 28.586 -0.774 -7.889 1.00 45.00 157 THR A CA 1
ATOM 1237 C C . THR A 1 157 ? 29.235 -1.271 -6.599 1.00 45.00 157 THR A C 1
ATOM 1239 O O . THR A 1 157 ? 30.390 -0.942 -6.357 1.00 45.00 157 THR A O 1
ATOM 1242 N N . ASP A 1 158 ? 28.575 -2.126 -5.822 1.00 48.88 158 ASP A N 1
ATOM 1243 C CA . ASP A 1 158 ? 29.242 -2.882 -4.755 1.00 48.88 158 ASP A CA 1
ATOM 1244 C C . ASP A 1 158 ? 29.518 -4.310 -5.249 1.00 48.88 158 ASP A C 1
ATOM 1246 O O . ASP A 1 158 ? 28.803 -5.249 -4.904 1.00 48.88 158 ASP A O 1
ATOM 1250 N N . GLY A 1 159 ? 30.528 -4.486 -6.116 1.00 44.00 159 GLY A N 1
ATOM 1251 C CA . GLY A 1 159 ? 31.026 -5.841 -6.404 1.00 44.00 159 GLY A CA 1
ATOM 1252 C C . GLY A 1 159 ? 31.755 -6.124 -7.719 1.00 44.00 159 GLY A C 1
ATOM 1253 O O . GLY A 1 159 ? 32.261 -7.233 -7.861 1.00 44.00 159 GLY A O 1
ATOM 1254 N N . GLN A 1 160 ? 31.868 -5.193 -8.671 1.00 36.66 160 GLN A N 1
ATOM 1255 C CA . GLN A 1 160 ? 32.826 -5.364 -9.774 1.00 36.66 160 GLN A CA 1
ATOM 1256 C C . GLN A 1 160 ? 34.129 -4.644 -9.435 1.00 36.66 160 GLN A C 1
ATOM 1258 O O . GLN A 1 160 ? 34.318 -3.477 -9.767 1.00 36.66 160 GLN A O 1
ATOM 1263 N N . SER A 1 161 ? 35.048 -5.360 -8.783 1.00 40.16 161 SER A N 1
ATOM 1264 C CA . SER A 1 161 ? 36.467 -5.045 -8.939 1.00 40.16 161 SER A CA 1
ATOM 1265 C C . SER A 1 161 ? 36.795 -5.174 -10.429 1.00 40.16 161 SER A C 1
ATOM 1267 O O . SER A 1 161 ? 36.567 -6.251 -10.989 1.00 40.16 161 SER A O 1
ATOM 1269 N N . PRO A 1 162 ? 37.302 -4.127 -11.103 1.00 40.22 162 PRO A N 1
ATOM 1270 C CA . PRO A 1 162 ? 37.866 -4.317 -12.424 1.00 40.22 162 PRO A CA 1
ATOM 1271 C C . PRO A 1 162 ? 39.065 -5.240 -12.235 1.00 40.22 162 PRO A C 1
ATOM 1273 O O . PRO A 1 162 ? 39.989 -4.924 -11.484 1.00 40.22 162 PRO A O 1
ATOM 1276 N N . GLY A 1 163 ? 39.004 -6.419 -12.851 1.00 37.62 163 GLY A N 1
ATOM 1277 C CA . GLY A 1 163 ? 40.160 -7.288 -12.967 1.00 37.62 163 GLY A CA 1
ATOM 1278 C C . GLY A 1 163 ? 41.270 -6.503 -13.650 1.00 37.62 163 GLY A C 1
ATOM 1279 O O . GLY A 1 163 ? 41.228 -6.284 -14.856 1.00 37.62 163 GLY A O 1
ATOM 1280 N N . SER A 1 164 ? 42.236 -6.045 -12.862 1.00 46.69 164 SER A N 1
ATOM 1281 C CA . SER A 1 164 ? 43.569 -5.746 -13.349 1.00 46.69 164 SER A CA 1
ATOM 1282 C C . SER A 1 164 ? 44.252 -7.080 -13.624 1.00 46.69 164 SER A C 1
ATOM 1284 O O . SER A 1 164 ? 44.330 -7.912 -12.716 1.00 46.69 164 SER A O 1
ATOM 1286 N N . ASN A 1 165 ? 44.683 -7.291 -14.864 1.00 40.31 165 ASN A N 1
ATOM 1287 C CA . ASN A 1 165 ? 46.037 -7.723 -15.227 1.00 40.31 165 ASN A CA 1
ATOM 1288 C C . ASN A 1 165 ? 46.043 -8.108 -16.713 1.00 40.31 165 ASN A C 1
ATOM 1290 O O . ASN A 1 165 ? 45.753 -9.252 -17.053 1.00 40.31 165 ASN A O 1
ATOM 1294 N N . ASP A 1 166 ? 46.382 -7.134 -17.554 1.00 40.62 166 ASP A N 1
ATOM 1295 C CA . ASP A 1 166 ? 47.486 -7.307 -18.503 1.00 40.62 166 ASP A CA 1
ATOM 1296 C C . ASP A 1 166 ? 48.631 -6.405 -18.021 1.00 40.62 166 ASP A C 1
ATOM 1298 O O . ASP A 1 166 ? 48.317 -5.281 -17.551 1.00 40.62 166 ASP A O 1
#

Secondary structure (DSSP, 8-state):
-------PPS---TTSPPPPPHHHHHHHTHHHHHHHHHHHHHTS--SSGGGSPPP--HHHHHHHHHHHHHHHHTT-----HHHHHHHHHHHHTT--HHHHHHHHHHHHHHHHHHHHHHHHHH----HHHHHHHHHHHHHHHHHHHHHHHHHHH--S-SS-------

pLDDT: mean 78.67, std 19.97, range [31.45, 96.81]